Protein AF-A0A419K465-F1 (afdb_monomer)

Radius of gyration: 15.5 Å; Cα contacts (8 Å, |Δi|>4): 112; chains: 1; bounding box: 36×36×41 Å

Sequence (88 aa):
MEWFKREARRDPRRIVLPEGEEERIIKAAVISAKEGIARPILLGERSRIMEKASDLNLEIENIEIINPLHSSKLEKYASLYCKIRKSK

Secondary structure (DSSP, 8-state):
-HHHHHHHHHS-EEEEES-TTSHHHHHHHHHHHHTTSEEEEEES-HHHHHHHHHHTT---TTSEEE-GGG-TTHHHHHHHHHHHTTT-

Foldseek 3Di:
DVPLQVVLLVPAEEDEDAVLLDLVSLVVCQVCVVSSNHQYEYEDDPVSNVVSCVVVVGDCVSHHYDHLVPDPCNVVVVVVVVVVPPVD

pLDDT: mean 95.46, std 4.82, range [65.81, 98.38]

Structure (mmCIF, N/CA/C/O backbone):
data_AF-A0A419K465-F1
#
_entry.id   AF-A0A419K465-F1
#
loop_
_atom_site.group_PDB
_atom_site.id
_atom_site.type_symbol
_atom_site.label_atom_id
_atom_site.label_alt_id
_atom_site.label_comp_id
_atom_site.label_asym_id
_atom_site.label_entity_id
_atom_site.label_seq_id
_atom_site.pdbx_PDB_ins_code
_atom_site.Cartn_x
_atom_site.Cartn_y
_atom_site.Cartn_z
_atom_site.occupancy
_atom_site.B_iso_or_equiv
_atom_site.auth_seq_id
_atom_site.auth_comp_id
_atom_site.auth_asym_id
_atom_site.auth_atom_id
_atom_site.pdbx_PDB_model_num
ATOM 1 N N . MET A 1 1 ? -6.477 23.437 2.080 1.00 65.81 1 MET A N 1
ATOM 2 C CA . MET A 1 1 ? -6.515 21.969 1.891 1.00 65.81 1 MET A CA 1
ATOM 3 C C . MET A 1 1 ? -7.840 21.473 1.294 1.00 65.81 1 MET A C 1
ATOM 5 O O . MET A 1 1 ? -7.822 20.551 0.498 1.00 65.81 1 MET A O 1
ATOM 9 N N . GLU A 1 2 ? -8.990 22.075 1.608 1.00 86.94 2 GLU A N 1
ATOM 10 C CA . GLU A 1 2 ? -10.296 21.496 1.230 1.00 86.94 2 GLU A CA 1
ATOM 11 C C . GLU A 1 2 ? -10.585 21.408 -0.284 1.00 86.94 2 GLU A C 1
ATOM 13 O O . GLU A 1 2 ? -11.249 20.480 -0.740 1.00 86.94 2 GLU A O 1
ATOM 18 N N . TRP A 1 3 ? -10.072 22.343 -1.095 1.00 94.06 3 TRP A N 1
ATOM 19 C CA . TRP A 1 3 ? -10.388 22.385 -2.529 1.00 94.06 3 TRP A CA 1
ATOM 20 C C . TRP A 1 3 ? -9.833 21.182 -3.306 1.00 94.06 3 TRP A C 1
ATOM 22 O O . TRP A 1 3 ? -10.547 20.630 -4.139 1.00 94.06 3 TRP A O 1
ATOM 32 N N . PHE A 1 4 ? -8.602 20.744 -3.017 1.00 93.31 4 PHE A N 1
ATOM 33 C CA . PHE A 1 4 ? -8.007 19.611 -3.729 1.00 93.31 4 PHE A CA 1
ATOM 34 C C . PHE A 1 4 ? -8.609 18.290 -3.249 1.00 93.31 4 PHE A C 1
ATOM 36 O O . PHE A 1 4 ? -8.799 17.389 -4.056 1.00 93.31 4 PHE A O 1
ATOM 43 N N . LYS A 1 5 ? -8.966 18.182 -1.957 1.00 94.31 5 LYS A N 1
ATOM 44 C CA . LYS A 1 5 ? -9.686 17.014 -1.430 1.00 94.31 5 LYS A CA 1
ATOM 45 C C . LYS A 1 5 ? -11.039 16.864 -2.121 1.00 94.31 5 LYS A C 1
ATOM 47 O O . LYS A 1 5 ? -11.398 15.764 -2.526 1.00 94.31 5 LYS A O 1
ATOM 52 N N . ARG A 1 6 ? -11.768 17.970 -2.312 1.00 96.19 6 ARG A N 1
ATOM 53 C CA . ARG A 1 6 ? -13.024 17.975 -3.073 1.00 96.19 6 ARG A CA 1
ATOM 54 C C . ARG A 1 6 ? -12.818 17.505 -4.512 1.00 96.19 6 ARG A C 1
ATOM 56 O O . ARG A 1 6 ? -13.606 16.691 -4.976 1.00 96.19 6 ARG A O 1
ATOM 63 N N . GLU A 1 7 ? -11.782 17.984 -5.196 1.00 96.75 7 GLU A N 1
ATOM 64 C CA . GLU A 1 7 ? -11.507 17.559 -6.573 1.00 96.75 7 GLU A CA 1
ATOM 65 C C . GLU A 1 7 ? -11.117 16.074 -6.645 1.00 96.75 7 GLU A C 1
ATOM 67 O O . GLU A 1 7 ? -11.646 15.343 -7.475 1.00 96.75 7 GLU A O 1
ATOM 72 N N . ALA A 1 8 ? -10.295 15.591 -5.709 1.00 96.44 8 ALA A N 1
ATOM 73 C CA . ALA A 1 8 ? -9.905 14.184 -5.622 1.00 96.44 8 ALA A CA 1
ATOM 74 C C . ALA A 1 8 ? -11.102 13.242 -5.388 1.00 96.44 8 ALA A C 1
ATOM 76 O O . ALA A 1 8 ? -11.162 12.170 -5.985 1.00 96.44 8 ALA A O 1
ATOM 77 N N . ARG A 1 9 ? -12.095 13.653 -4.584 1.00 96.50 9 ARG A N 1
ATOM 78 C CA . ARG A 1 9 ? -13.325 12.866 -4.360 1.00 96.50 9 ARG A CA 1
ATOM 79 C C . ARG A 1 9 ? -14.172 12.674 -5.621 1.00 96.50 9 ARG A C 1
ATOM 81 O O . ARG A 1 9 ? -14.945 11.723 -5.675 1.00 96.50 9 ARG A O 1
ATOM 88 N N . ARG A 1 10 ? -14.065 13.560 -6.622 1.00 97.31 10 ARG A N 1
ATOM 89 C CA . ARG A 1 10 ? -14.844 13.448 -7.872 1.00 97.31 10 ARG A CA 1
ATOM 90 C C . ARG A 1 10 ? -14.388 12.274 -8.731 1.00 97.31 10 ARG A C 1
ATOM 92 O O . ARG A 1 10 ? -15.206 11.692 -9.434 1.00 97.31 10 ARG A O 1
ATOM 99 N N . ASP A 1 11 ? -13.104 11.939 -8.665 1.00 96.62 11 ASP A N 1
ATOM 100 C CA . ASP A 1 11 ? -12.503 10.822 -9.392 1.00 96.62 11 ASP A CA 1
ATOM 101 C C . ASP A 1 11 ? -11.367 10.196 -8.559 1.00 96.62 11 ASP A C 1
ATOM 103 O O . ASP A 1 11 ? -10.186 10.472 -8.800 1.00 96.62 11 ASP A O 1
ATOM 107 N N . PRO A 1 12 ? -11.701 9.376 -7.539 1.00 96.44 12 PRO A N 1
ATOM 108 C CA . PRO A 1 12 ? -10.714 8.830 -6.613 1.00 96.44 12 PRO A CA 1
ATOM 109 C C . PRO A 1 12 ? -9.749 7.886 -7.332 1.00 96.44 12 PRO A C 1
ATOM 111 O O . PRO A 1 12 ? -10.086 6.750 -7.691 1.00 96.44 12 PRO A O 1
ATOM 114 N N . ARG A 1 13 ? -8.516 8.354 -7.539 1.00 97.19 13 ARG A N 1
ATOM 115 C CA . ARG A 1 13 ? -7.491 7.613 -8.280 1.00 97.19 13 ARG A CA 1
ATOM 116 C C . ARG A 1 13 ? -6.905 6.470 -7.461 1.00 97.19 13 ARG A C 1
ATOM 118 O O . ARG A 1 13 ? -6.831 6.521 -6.234 1.00 97.19 13 ARG A O 1
ATOM 125 N N . ARG A 1 14 ? -6.447 5.434 -8.170 1.00 97.62 14 ARG A N 1
ATOM 126 C CA . ARG A 1 14 ? -5.653 4.350 -7.579 1.00 97.62 14 ARG A CA 1
ATOM 127 C C . ARG A 1 14 ? -4.227 4.833 -7.361 1.00 97.62 14 ARG A C 1
ATOM 129 O O . ARG A 1 14 ? -3.605 5.307 -8.309 1.00 97.62 14 ARG A O 1
ATOM 136 N N . ILE A 1 15 ? -3.723 4.687 -6.141 1.00 97.19 15 ILE A N 1
ATOM 137 C CA . ILE A 1 15 ? -2.353 5.061 -5.777 1.00 97.19 15 ILE A CA 1
ATOM 138 C C . ILE A 1 15 ? -1.648 3.858 -5.162 1.00 97.19 15 ILE A C 1
ATOM 140 O O . ILE A 1 15 ? -2.228 3.155 -4.340 1.00 97.19 15 ILE A O 1
ATOM 144 N N . VAL A 1 16 ? -0.414 3.602 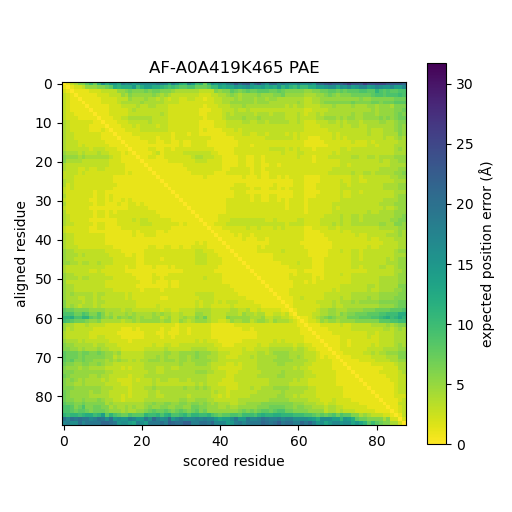-5.586 1.00 98.00 16 VAL A N 1
ATOM 145 C CA . VAL A 1 16 ? 0.424 2.545 -5.012 1.00 98.00 16 VAL A CA 1
ATOM 146 C C . VAL A 1 16 ? 1.304 3.171 -3.940 1.00 98.00 16 VAL A C 1
ATOM 148 O O . VAL A 1 16 ? 1.919 4.206 -4.188 1.00 98.00 16 VAL A O 1
ATOM 151 N N . LEU A 1 17 ? 1.354 2.539 -2.773 1.00 98.12 17 LEU A N 1
ATOM 152 C CA . LEU A 1 17 ? 2.157 2.932 -1.622 1.00 98.12 17 LEU A CA 1
ATOM 153 C C . LEU A 1 17 ? 3.171 1.805 -1.346 1.00 98.12 17 LEU A C 1
ATOM 155 O O . LEU A 1 17 ? 2.797 0.790 -0.747 1.00 98.12 17 LEU A O 1
ATOM 159 N N . PRO A 1 18 ? 4.413 1.923 -1.859 1.00 97.62 18 PRO A N 1
ATOM 160 C CA . PRO A 1 18 ? 5.429 0.875 -1.758 1.00 97.62 18 PRO A CA 1
ATOM 161 C C . PRO A 1 18 ? 5.850 0.545 -0.325 1.00 97.62 18 PRO A C 1
ATOM 163 O O . PRO A 1 18 ? 6.168 -0.602 -0.029 1.00 97.62 18 PRO A O 1
ATOM 166 N N . GLU A 1 19 ? 5.819 1.529 0.568 1.00 97.94 19 GLU A N 1
ATOM 167 C CA . GLU A 1 19 ? 6.195 1.425 1.979 1.00 97.94 19 GLU A CA 1
ATOM 168 C C . GLU A 1 19 ? 5.015 0.925 2.831 1.00 97.94 19 GLU A C 1
ATOM 170 O O . GLU A 1 19 ? 4.738 1.437 3.916 1.00 97.94 19 GLU A O 1
ATOM 175 N N . GLY A 1 20 ? 4.269 -0.063 2.324 1.00 97.00 20 GLY A N 1
ATOM 176 C CA . GLY A 1 20 ? 2.988 -0.481 2.895 1.00 97.00 20 GLY A CA 1
ATOM 177 C C . GLY A 1 20 ? 3.076 -1.087 4.295 1.00 97.00 20 GLY A C 1
ATOM 178 O O . GLY A 1 20 ? 2.062 -1.173 4.979 1.00 97.00 20 GLY A O 1
ATOM 179 N N . GLU A 1 21 ? 4.278 -1.452 4.744 1.00 97.00 21 GLU A N 1
ATOM 180 C CA . GLU A 1 21 ? 4.555 -1.919 6.105 1.00 97.00 21 GLU A CA 1
ATOM 181 C C . GLU A 1 21 ? 4.866 -0.774 7.091 1.00 97.00 21 GLU A C 1
ATOM 183 O O . GLU A 1 21 ? 5.046 -1.037 8.278 1.00 97.00 21 GLU A O 1
ATOM 188 N N . GLU A 1 22 ? 4.939 0.492 6.672 1.00 98.12 22 GLU A N 1
ATOM 189 C CA . GLU A 1 22 ? 5.123 1.622 7.593 1.00 98.12 22 GLU A CA 1
ATOM 190 C C . GLU A 1 22 ? 3.794 2.091 8.203 1.00 98.12 22 GLU A C 1
ATOM 192 O O . GLU A 1 22 ? 2.846 2.428 7.495 1.00 98.12 22 GLU A O 1
ATOM 197 N N . GLU A 1 23 ? 3.740 2.244 9.530 1.00 97.75 23 GLU A N 1
ATOM 198 C CA . GLU A 1 23 ? 2.532 2.677 10.253 1.00 97.75 23 GLU A CA 1
ATOM 199 C C . GLU A 1 23 ? 1.924 3.983 9.727 1.00 97.75 23 GLU A C 1
ATOM 201 O O . GLU A 1 23 ? 0.705 4.123 9.625 1.00 97.75 23 GLU A O 1
ATOM 206 N N . ARG A 1 24 ? 2.772 4.965 9.393 1.00 98.06 24 ARG A N 1
ATOM 207 C CA . ARG A 1 24 ? 2.324 6.264 8.863 1.00 98.06 24 ARG A CA 1
ATOM 208 C C . ARG A 1 24 ? 1.635 6.106 7.511 1.00 98.06 24 ARG A C 1
ATOM 210 O O . ARG A 1 24 ? 0.670 6.816 7.234 1.00 98.06 24 ARG A O 1
ATOM 217 N N . ILE A 1 25 ? 2.115 5.173 6.696 1.00 98.19 25 ILE A N 1
ATOM 218 C CA . ILE A 1 25 ? 1.588 4.885 5.363 1.00 98.19 25 ILE A CA 1
ATOM 219 C C . ILE A 1 25 ? 0.278 4.110 5.475 1.00 98.19 25 ILE A C 1
ATOM 221 O O . ILE A 1 25 ? -0.690 4.467 4.807 1.00 98.19 25 ILE A O 1
ATOM 225 N N . ILE A 1 26 ? 0.200 3.144 6.394 1.00 98.06 26 ILE A N 1
ATOM 226 C CA . ILE A 1 26 ? -1.037 2.426 6.725 1.00 98.06 26 ILE A CA 1
ATOM 227 C C . ILE A 1 26 ? -2.124 3.413 7.186 1.00 98.06 26 ILE A C 1
ATOM 229 O O . ILE A 1 26 ? -3.220 3.435 6.625 1.00 98.06 26 ILE A O 1
ATOM 233 N N . LYS A 1 27 ? -1.804 4.307 8.135 1.00 97.94 27 LYS A N 1
ATOM 234 C CA . LYS A 1 27 ? -2.715 5.376 8.593 1.00 97.94 27 LYS A CA 1
ATOM 235 C C . LYS A 1 27 ? -3.182 6.258 7.435 1.00 97.94 27 LYS A C 1
ATOM 237 O O . LYS A 1 27 ? -4.378 6.503 7.288 1.00 97.94 27 LYS A O 1
ATOM 242 N N . ALA A 1 28 ? -2.253 6.728 6.602 1.00 96.88 28 ALA A N 1
ATOM 243 C CA . ALA A 1 28 ? -2.571 7.588 5.466 1.00 96.88 28 ALA A CA 1
ATOM 244 C C . ALA A 1 28 ? -3.460 6.882 4.431 1.00 96.88 28 ALA A C 1
ATOM 246 O O . ALA A 1 28 ? -4.385 7.503 3.904 1.00 96.88 28 ALA A O 1
ATOM 247 N N . ALA A 1 29 ? -3.221 5.597 4.162 1.00 98.00 29 ALA A N 1
ATOM 248 C CA . ALA A 1 29 ? -4.046 4.790 3.271 1.00 98.00 29 ALA A CA 1
ATOM 249 C C . ALA A 1 29 ? -5.482 4.674 3.799 1.00 98.00 29 ALA A C 1
ATOM 251 O O . ALA A 1 29 ? -6.425 4.972 3.066 1.00 98.00 29 ALA A O 1
ATOM 252 N N . VAL A 1 30 ? -5.654 4.340 5.081 1.00 97.44 30 VAL A N 1
ATOM 253 C CA . VAL A 1 30 ? -6.976 4.231 5.722 1.00 97.44 30 VAL A CA 1
ATOM 254 C C . VAL A 1 30 ? -7.720 5.561 5.683 1.00 97.44 30 VAL A C 1
ATOM 256 O O . VAL A 1 30 ? -8.869 5.607 5.246 1.00 97.44 30 VAL A O 1
ATOM 259 N N . ILE A 1 31 ? -7.059 6.665 6.042 1.00 96.25 31 ILE A N 1
ATOM 260 C CA . ILE A 1 31 ? -7.654 8.007 5.962 1.00 96.25 31 ILE A CA 1
ATOM 261 C C . ILE A 1 31 ? -8.048 8.344 4.518 1.00 96.25 31 ILE A C 1
ATOM 263 O O . ILE A 1 31 ? -9.156 8.819 4.280 1.00 96.25 31 ILE A O 1
ATOM 267 N N . SER A 1 32 ? -7.180 8.065 3.544 1.00 96.00 32 SER A N 1
ATOM 268 C CA . SER A 1 32 ? -7.438 8.389 2.136 1.00 96.00 32 SER A CA 1
ATOM 269 C C . SER A 1 32 ? -8.613 7.601 1.557 1.00 96.00 32 SER A C 1
ATOM 271 O O . SER A 1 32 ? -9.421 8.159 0.809 1.00 96.00 32 SER A O 1
ATOM 273 N N . ALA A 1 33 ? -8.723 6.321 1.920 1.00 96.69 33 ALA A N 1
ATOM 274 C CA . ALA A 1 33 ? -9.839 5.467 1.536 1.00 96.69 33 ALA A CA 1
ATOM 275 C C . ALA A 1 33 ? -11.141 5.926 2.211 1.00 96.69 33 ALA A C 1
ATOM 277 O O . ALA A 1 33 ? -12.149 6.120 1.534 1.00 96.69 33 ALA A O 1
ATOM 278 N N . LYS A 1 34 ? -11.107 6.184 3.526 1.00 95.69 34 LYS A N 1
ATOM 279 C CA . LYS A 1 34 ? -12.267 6.622 4.318 1.00 95.69 34 LYS A CA 1
ATOM 280 C C . LYS A 1 34 ? -12.801 7.987 3.887 1.00 95.69 34 LYS A C 1
ATOM 282 O O . LYS A 1 34 ? -14.009 8.186 3.838 1.00 95.69 34 LYS A O 1
ATOM 287 N N . GLU A 1 35 ? -11.922 8.928 3.548 1.00 95.31 35 GLU A N 1
ATOM 288 C CA . GLU A 1 35 ? -12.317 10.239 3.019 1.00 95.31 35 GLU A CA 1
ATOM 289 C C . GLU A 1 35 ? -12.778 10.189 1.550 1.00 95.31 35 GLU A C 1
ATOM 291 O O . GLU A 1 35 ? -13.214 11.216 1.016 1.00 95.31 35 GLU A O 1
ATOM 296 N N . GLY A 1 36 ? -12.656 9.033 0.885 1.00 95.88 36 GLY A N 1
ATOM 297 C CA . GLY A 1 36 ? -13.011 8.844 -0.519 1.00 95.88 36 GLY A CA 1
ATOM 298 C C . GLY A 1 36 ? -12.125 9.625 -1.489 1.00 95.88 36 GLY A C 1
ATOM 299 O O . GLY A 1 36 ? -12.557 9.907 -2.600 1.00 95.88 36 GLY A O 1
ATOM 300 N N . ILE A 1 37 ? -10.913 10.019 -1.085 1.00 96.88 37 ILE A N 1
ATOM 301 C CA . ILE A 1 37 ? -10.007 10.832 -1.916 1.00 96.88 37 ILE A CA 1
ATOM 302 C C . ILE A 1 37 ? -9.089 9.977 -2.798 1.00 96.88 37 ILE A C 1
ATOM 304 O O . ILE A 1 37 ? -8.570 10.470 -3.797 1.00 96.88 37 ILE A O 1
ATOM 308 N N . ALA A 1 38 ? -8.880 8.704 -2.451 1.00 97.25 38 ALA A N 1
ATOM 309 C CA . ALA A 1 38 ? -8.067 7.776 -3.232 1.00 97.25 38 ALA A CA 1
ATOM 310 C C . ALA A 1 38 ? -8.481 6.315 -3.007 1.00 97.25 38 ALA A C 1
ATOM 312 O O . ALA A 1 38 ? -9.158 5.981 -2.037 1.00 97.25 38 ALA A O 1
ATOM 313 N N . ARG A 1 39 ? -8.016 5.435 -3.899 1.00 97.75 39 ARG A N 1
ATOM 314 C CA . ARG A 1 39 ? -8.103 3.971 -3.796 1.00 97.75 39 ARG A CA 1
ATOM 315 C C . ARG A 1 39 ? -6.691 3.403 -3.587 1.00 97.75 39 ARG A C 1
ATOM 317 O O . ARG A 1 39 ? -6.034 3.053 -4.573 1.00 97.75 39 ARG A O 1
ATOM 324 N N . PRO A 1 40 ? -6.168 3.416 -2.351 1.00 97.88 40 PRO A N 1
ATOM 325 C CA . PRO A 1 40 ? -4.794 3.016 -2.081 1.00 97.88 40 PRO A CA 1
ATOM 326 C C . PRO A 1 40 ? -4.573 1.515 -2.294 1.00 97.88 40 PRO A C 1
ATOM 328 O O . PRO A 1 40 ? -5.472 0.700 -2.092 1.00 97.88 40 PRO A O 1
ATOM 331 N N . ILE A 1 41 ? -3.348 1.178 -2.685 1.00 98.31 41 ILE A N 1
ATOM 332 C CA . ILE A 1 41 ? -2.819 -0.181 -2.777 1.00 98.31 41 ILE A CA 1
ATOM 333 C C . ILE A 1 41 ? -1.521 -0.206 -1.977 1.00 98.31 41 ILE A C 1
ATOM 335 O O . ILE A 1 41 ? -0.580 0.510 -2.326 1.00 98.31 41 ILE A O 1
ATOM 339 N N . LEU A 1 42 ? -1.459 -1.013 -0.924 1.00 98.38 42 LEU A N 1
ATOM 340 C CA . LEU A 1 42 ? -0.255 -1.182 -0.113 1.00 98.38 42 LEU A CA 1
ATOM 341 C C . LEU A 1 42 ? 0.582 -2.333 -0.670 1.00 98.38 42 LEU A C 1
ATOM 343 O O . LEU A 1 42 ? 0.052 -3.411 -0.956 1.00 98.38 42 LEU A O 1
ATOM 347 N N . LEU A 1 43 ? 1.887 -2.108 -0.819 1.00 98.06 43 LEU A N 1
ATOM 348 C CA . LEU A 1 43 ? 2.825 -3.183 -1.125 1.00 98.06 43 LEU A CA 1
ATOM 349 C C . LEU A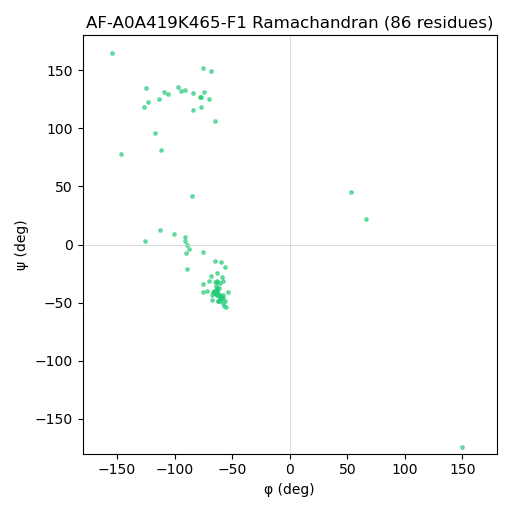 1 43 ? 3.493 -3.682 0.153 1.00 98.06 43 LEU A C 1
ATOM 351 O O . LEU A 1 43 ? 3.933 -2.883 0.974 1.00 98.06 43 LEU A O 1
ATOM 355 N N . GLY A 1 44 ? 3.585 -4.999 0.302 1.00 97.25 44 GLY A N 1
ATOM 356 C CA . GLY A 1 44 ? 4.257 -5.621 1.441 1.00 97.25 44 GLY A CA 1
ATOM 357 C C . GLY A 1 44 ? 3.653 -6.962 1.817 1.00 97.25 44 GLY A C 1
ATOM 358 O O . GLY A 1 44 ? 2.780 -7.489 1.118 1.00 97.25 44 GLY A O 1
ATOM 359 N N . GLU A 1 45 ? 4.135 -7.521 2.921 1.00 97.19 45 GLU A N 1
ATOM 360 C CA . GLU A 1 45 ? 3.635 -8.789 3.428 1.00 97.19 45 GLU A CA 1
ATOM 361 C C . GLU A 1 45 ? 2.297 -8.613 4.155 1.00 97.19 45 GLU A C 1
ATOM 363 O O . GLU A 1 45 ? 2.163 -7.799 5.071 1.00 97.19 45 GLU A O 1
ATOM 368 N N . ARG A 1 46 ? 1.283 -9.391 3.750 1.00 96.31 46 ARG A N 1
ATOM 369 C CA . ARG A 1 46 ? -0.098 -9.191 4.211 1.00 96.31 46 ARG A CA 1
ATOM 370 C C . ARG A 1 46 ? -0.219 -9.347 5.720 1.00 96.31 46 ARG A C 1
ATOM 372 O O . ARG A 1 46 ? -0.890 -8.536 6.348 1.00 96.31 46 ARG A O 1
ATOM 379 N N . SER A 1 47 ? 0.421 -10.364 6.291 1.00 96.25 47 SER A N 1
ATOM 380 C CA . SER A 1 47 ? 0.367 -10.625 7.731 1.00 96.25 47 SER A CA 1
ATOM 381 C C . SER A 1 47 ? 0.911 -9.448 8.546 1.00 96.25 47 SER A C 1
ATOM 383 O O . SER A 1 47 ? 0.226 -8.980 9.450 1.00 96.25 47 SER A O 1
ATOM 385 N N . ARG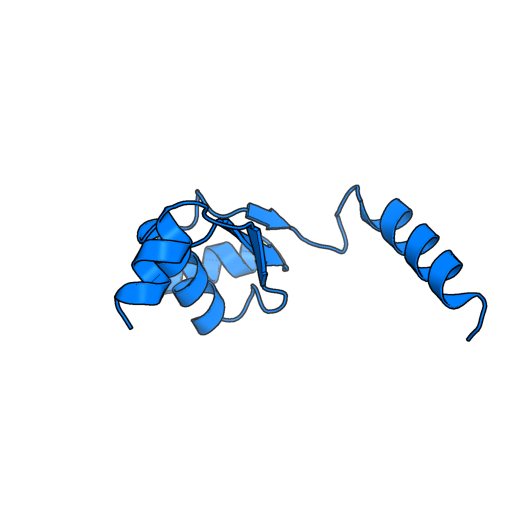 A 1 48 ? 2.068 -8.895 8.160 1.00 97.44 48 ARG A N 1
ATOM 386 C CA . ARG A 1 48 ? 2.689 -7.736 8.826 1.00 97.44 48 ARG A CA 1
ATOM 387 C C . ARG A 1 48 ? 1.839 -6.474 8.745 1.00 97.44 48 ARG A C 1
ATOM 389 O O . ARG A 1 48 ? 1.753 -5.721 9.709 1.00 97.44 48 ARG A O 1
ATOM 396 N N . ILE A 1 49 ? 1.231 -6.220 7.587 1.00 97.62 49 ILE A N 1
ATOM 397 C CA . ILE A 1 49 ? 0.371 -5.045 7.396 1.00 97.62 49 ILE A CA 1
ATOM 398 C C . ILE A 1 49 ? -0.895 -5.170 8.253 1.00 97.62 49 ILE A C 1
ATOM 400 O O . ILE A 1 49 ? -1.283 -4.201 8.901 1.00 97.62 49 ILE A O 1
ATOM 404 N N . MET A 1 50 ? -1.512 -6.357 8.292 1.00 96.88 50 MET A N 1
ATOM 405 C CA . MET A 1 50 ? -2.697 -6.618 9.118 1.00 96.88 50 MET A CA 1
ATOM 406 C C . MET A 1 50 ? -2.387 -6.516 10.617 1.00 96.88 50 MET A C 1
ATOM 408 O O . MET A 1 50 ? -3.167 -5.915 11.348 1.00 96.88 50 MET A O 1
ATOM 412 N N . GLU A 1 51 ? -1.248 -7.051 11.064 1.00 97.44 51 GLU A N 1
ATOM 413 C CA . GLU A 1 51 ? -0.774 -6.942 12.452 1.00 97.44 51 GLU A CA 1
ATOM 414 C C . GLU A 1 51 ? -0.640 -5.472 12.869 1.00 97.44 51 GLU A C 1
ATOM 416 O O . GLU A 1 51 ? -1.298 -5.030 13.807 1.00 97.44 51 GLU A O 1
ATOM 421 N N . LYS A 1 52 ? 0.091 -4.666 12.090 1.00 97.62 52 LYS A N 1
ATOM 422 C CA . LYS A 1 52 ? 0.254 -3.233 12.376 1.00 97.62 52 LYS A CA 1
ATOM 423 C C . LYS A 1 52 ? -1.059 -2.460 12.320 1.00 97.62 52 LYS A C 1
ATOM 425 O O . LYS A 1 52 ? -1.261 -1.538 13.102 1.00 97.62 52 LYS A O 1
ATOM 430 N N . ALA A 1 53 ? -1.953 -2.790 11.388 1.00 97.06 53 ALA A N 1
ATOM 431 C CA . ALA A 1 53 ? -3.271 -2.165 11.331 1.00 97.06 53 ALA A CA 1
ATOM 432 C C . ALA A 1 53 ? -4.089 -2.471 12.597 1.00 97.06 53 ALA A C 1
ATOM 434 O O . ALA A 1 53 ? -4.703 -1.560 13.153 1.00 97.06 53 ALA A O 1
ATOM 435 N N . SER A 1 54 ? -4.024 -3.714 13.087 1.00 96.94 54 SER A N 1
ATOM 436 C CA . SER A 1 54 ? -4.648 -4.139 14.342 1.00 96.94 54 SER A CA 1
ATOM 437 C C . SER A 1 54 ? -4.073 -3.390 15.547 1.00 96.94 54 SER A C 1
ATOM 439 O O . SER A 1 54 ? -4.840 -2.822 16.322 1.00 96.94 54 SER A O 1
ATOM 441 N N . ASP A 1 55 ? -2.745 -3.299 15.671 1.00 97.44 55 ASP A N 1
ATOM 442 C CA . ASP A 1 55 ? -2.075 -2.558 16.756 1.00 97.44 55 ASP A CA 1
ATOM 443 C C . ASP A 1 55 ? -2.483 -1.075 16.791 1.00 97.44 55 ASP A C 1
ATOM 445 O O . ASP A 1 55 ? -2.560 -0.441 17.845 1.00 97.44 55 ASP A O 1
ATOM 449 N N . LEU A 1 56 ? -2.785 -0.514 15.619 1.00 96.25 56 LEU A N 1
ATOM 450 C CA . LEU A 1 56 ? -3.223 0.867 15.445 1.00 96.25 56 LEU A CA 1
ATOM 451 C C . LEU A 1 56 ? -4.746 1.059 15.545 1.00 96.25 56 LEU A C 1
ATOM 453 O O . LEU A 1 56 ? -5.200 2.200 15.430 1.00 96.25 56 LEU A O 1
ATOM 457 N N . ASN A 1 57 ? -5.524 -0.006 15.765 1.00 96.88 57 ASN A N 1
ATOM 458 C CA . ASN A 1 57 ? -6.993 -0.010 15.733 1.00 96.88 57 ASN A CA 1
ATOM 459 C C . ASN A 1 57 ? -7.570 0.577 14.427 1.00 96.88 57 ASN A C 1
ATOM 461 O O . ASN A 1 57 ? -8.476 1.414 14.446 1.00 96.88 57 ASN A O 1
ATOM 465 N N . LEU A 1 58 ? -7.010 0.179 13.281 1.00 96.12 58 LEU A N 1
ATOM 466 C CA . LEU A 1 58 ? -7.432 0.630 11.956 1.00 96.12 58 LEU A CA 1
ATOM 467 C C . LEU A 1 58 ? -8.142 -0.484 11.181 1.00 96.12 58 LEU A C 1
ATOM 469 O O . LEU A 1 58 ? -7.600 -1.572 11.013 1.00 96.12 58 LEU A O 1
ATOM 473 N N . GLU A 1 59 ? -9.306 -0.163 10.620 1.00 92.62 59 GLU A N 1
ATOM 474 C CA . GLU A 1 59 ? -10.007 -1.007 9.644 1.00 92.62 59 GLU A CA 1
ATOM 475 C C . GLU A 1 59 ? -9.335 -0.874 8.268 1.00 92.62 59 GLU A C 1
ATOM 4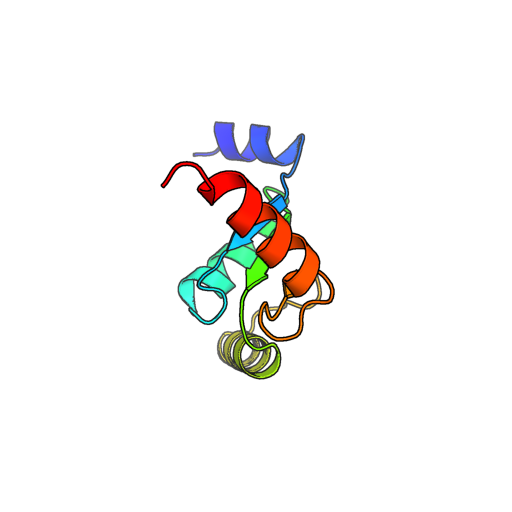77 O O . GLU A 1 59 ? -9.275 0.220 7.693 1.00 92.62 59 GLU A O 1
ATOM 482 N N . ILE A 1 60 ? -8.805 -1.978 7.739 1.00 93.44 60 ILE A N 1
ATOM 483 C CA . ILE A 1 60 ? -8.005 -2.006 6.501 1.00 93.44 60 ILE A CA 1
ATOM 484 C C . ILE A 1 60 ? -8.540 -2.988 5.449 1.00 93.44 60 ILE A C 1
ATOM 486 O O . ILE A 1 60 ? -7.983 -3.118 4.361 1.00 93.44 60 ILE A O 1
ATOM 490 N N . GLU A 1 61 ? -9.664 -3.644 5.723 1.00 86.69 61 GLU A N 1
ATOM 491 C CA . GLU A 1 61 ? -10.261 -4.697 4.896 1.00 86.69 61 GLU A CA 1
ATOM 492 C C . GLU A 1 61 ? -10.597 -4.221 3.474 1.00 86.69 61 GLU A C 1
ATOM 494 O O . GLU A 1 61 ? -10.574 -5.007 2.528 1.00 86.69 61 GLU A O 1
ATOM 499 N N . ASN A 1 62 ? -10.866 -2.921 3.314 1.00 87.31 62 ASN A N 1
ATOM 500 C CA . ASN A 1 62 ? -11.214 -2.293 2.038 1.00 87.31 62 ASN A CA 1
ATOM 501 C C . ASN A 1 62 ? -10.000 -1.759 1.251 1.00 87.31 62 ASN A C 1
ATOM 503 O O . ASN A 1 62 ? -10.180 -1.094 0.227 1.00 87.31 62 ASN A O 1
ATOM 507 N N . ILE A 1 63 ? -8.771 -2.013 1.712 1.00 96.75 63 ILE A N 1
ATOM 508 C CA . ILE A 1 63 ? -7.533 -1.590 1.044 1.00 96.75 63 ILE A CA 1
ATOM 509 C C . ILE A 1 63 ? -6.872 -2.796 0.377 1.00 96.75 63 ILE A C 1
ATOM 511 O O . ILE A 1 63 ? -6.667 -3.846 0.983 1.00 96.75 63 ILE A O 1
ATOM 515 N N . GLU A 1 64 ? -6.520 -2.646 -0.900 1.00 96.88 64 GLU A N 1
ATOM 516 C CA . GLU A 1 64 ? -5.832 -3.694 -1.654 1.00 96.88 64 GLU A CA 1
ATOM 517 C C . GLU A 1 64 ? -4.395 -3.841 -1.125 1.00 96.88 64 GLU A C 1
ATOM 519 O O . GLU A 1 64 ? -3.635 -2.873 -1.094 1.00 96.88 64 GLU A O 1
ATOM 524 N N . ILE A 1 65 ? -4.010 -5.054 -0.725 1.00 97.38 65 ILE A N 1
ATOM 525 C CA . ILE A 1 65 ? -2.642 -5.386 -0.307 1.00 97.38 65 ILE A CA 1
ATOM 526 C C . ILE A 1 65 ? -2.057 -6.362 -1.324 1.00 97.38 65 ILE A C 1
ATOM 528 O O . ILE A 1 65 ? -2.641 -7.417 -1.584 1.00 97.38 65 ILE A O 1
ATOM 532 N N . ILE A 1 66 ? -0.899 -6.022 -1.888 1.00 97.38 66 ILE A N 1
ATOM 533 C CA . ILE A 1 66 ? -0.186 -6.855 -2.860 1.00 97.38 66 ILE A CA 1
ATOM 534 C C . ILE A 1 66 ? 1.221 -7.127 -2.340 1.00 97.38 66 ILE A C 1
ATOM 536 O O . ILE A 1 66 ? 2.006 -6.199 -2.181 1.00 97.38 66 ILE A O 1
ATOM 540 N N . ASN A 1 67 ? 1.588 -8.400 -2.188 1.00 97.25 67 ASN A N 1
ATOM 541 C CA . ASN A 1 67 ? 2.994 -8.770 -2.062 1.00 97.25 67 ASN A CA 1
ATOM 542 C C . ASN A 1 67 ? 3.609 -8.891 -3.476 1.00 97.25 67 ASN A C 1
ATOM 544 O O . ASN A 1 67 ? 3.187 -9.766 -4.242 1.00 97.25 67 ASN A O 1
ATOM 548 N N . PRO A 1 68 ? 4.596 -8.052 -3.854 1.00 95.38 68 PRO A N 1
ATOM 549 C CA . PRO A 1 68 ? 5.228 -8.122 -5.171 1.00 95.38 68 PRO A CA 1
ATOM 550 C C . PRO A 1 68 ? 5.920 -9.461 -5.461 1.00 95.38 68 PRO A C 1
ATOM 552 O O . PRO A 1 68 ? 5.892 -9.909 -6.605 1.00 95.38 68 PRO A O 1
ATOM 555 N N . LEU A 1 69 ? 6.488 -10.117 -4.441 1.00 93.75 69 LEU A N 1
ATOM 556 C CA . LEU A 1 69 ? 7.214 -11.389 -4.567 1.00 93.75 69 LEU A CA 1
ATOM 557 C C . LEU A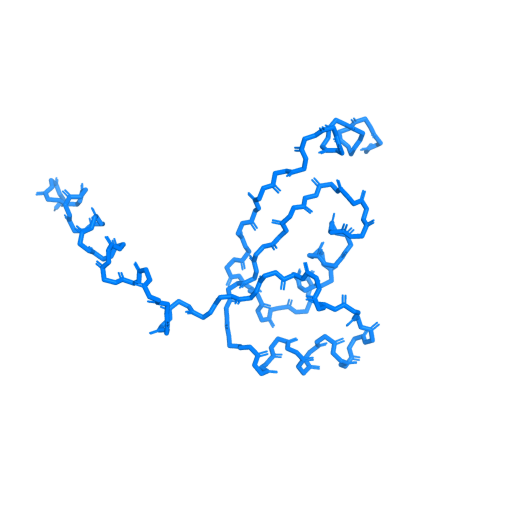 1 69 ? 6.297 -12.558 -4.938 1.00 93.75 69 LEU A C 1
ATOM 559 O O . LEU A 1 69 ? 6.736 -13.512 -5.572 1.00 93.75 69 LEU A O 1
ATOM 563 N N . HIS A 1 70 ? 5.019 -12.468 -4.572 1.00 94.44 70 HIS A N 1
ATOM 564 C CA . HIS A 1 70 ? 4.011 -13.497 -4.838 1.00 94.44 70 HIS A CA 1
ATOM 565 C C . HIS A 1 70 ? 2.945 -13.030 -5.836 1.00 94.44 70 HIS A C 1
ATOM 567 O O . HIS A 1 70 ? 1.905 -13.666 -6.005 1.00 94.44 70 HIS A O 1
ATOM 573 N N . SER A 1 71 ? 3.181 -11.904 -6.514 1.00 95.06 71 SER A N 1
ATOM 574 C CA . SER A 1 71 ? 2.229 -11.363 -7.474 1.00 95.06 71 SER A CA 1
ATOM 575 C C . SER A 1 71 ? 2.228 -12.177 -8.765 1.00 95.06 71 SER A C 1
ATOM 577 O O . SER A 1 71 ? 3.260 -12.336 -9.413 1.00 95.06 71 SER A O 1
ATOM 579 N N . SER A 1 72 ? 1.042 -12.561 -9.243 1.00 95.19 72 SER A N 1
ATOM 580 C CA . SER A 1 72 ? 0.864 -13.158 -10.578 1.00 95.19 72 SER A CA 1
ATOM 581 C C . SER A 1 72 ? 1.326 -12.247 -11.727 1.00 95.19 72 SER A C 1
ATOM 583 O O . SER A 1 72 ? 1.495 -12.698 -12.857 1.00 95.19 72 SER A O 1
ATOM 585 N N . LYS A 1 73 ? 1.538 -10.953 -11.455 1.00 95.00 73 LYS A N 1
ATOM 586 C CA . LYS A 1 73 ? 2.013 -9.963 -12.430 1.00 95.00 73 LYS A CA 1
ATOM 587 C C . LYS A 1 73 ? 3.537 -9.837 -12.474 1.00 95.00 73 LYS A C 1
ATOM 589 O O . LYS A 1 73 ? 4.031 -9.132 -13.353 1.00 95.00 73 LYS A O 1
ATOM 594 N N . LEU A 1 74 ? 4.266 -10.492 -11.566 1.00 95.69 74 LEU A N 1
ATOM 595 C CA . LEU A 1 74 ? 5.715 -10.347 -11.416 1.00 95.69 74 LEU A CA 1
ATOM 596 C C . LEU A 1 74 ? 6.456 -10.624 -12.730 1.00 95.69 74 LEU A C 1
ATOM 598 O O . LEU A 1 74 ? 7.163 -9.748 -13.221 1.00 95.69 74 LEU A O 1
ATOM 602 N N . GLU A 1 75 ? 6.214 -11.784 -13.344 1.00 96.38 75 GLU A N 1
ATOM 603 C CA . GLU A 1 75 ? 6.874 -12.192 -14.593 1.00 96.38 75 GLU A CA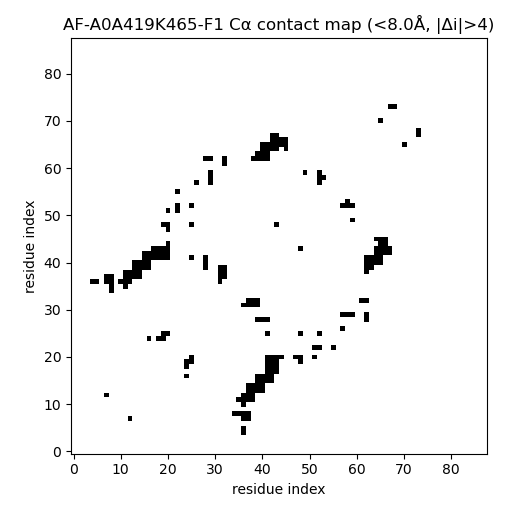 1
ATOM 604 C C . GLU A 1 75 ? 6.600 -11.205 -15.739 1.00 96.38 75 GLU A C 1
ATOM 606 O O . GLU A 1 75 ? 7.506 -10.730 -16.427 1.00 96.38 75 GLU A O 1
ATOM 611 N N . LYS A 1 76 ? 5.331 -10.804 -15.893 1.00 97.12 76 LYS A N 1
ATOM 612 C CA . LYS A 1 76 ? 4.920 -9.817 -16.899 1.00 97.12 76 LYS A CA 1
ATOM 613 C C . LYS A 1 76 ? 5.657 -8.488 -16.716 1.00 97.12 76 LYS A C 1
ATOM 615 O O . LYS A 1 76 ? 6.085 -7.882 -17.699 1.00 97.12 76 LYS A O 1
ATOM 620 N N . TYR A 1 77 ? 5.782 -8.015 -15.477 1.00 96.06 77 TYR A N 1
ATOM 621 C CA . TYR A 1 77 ? 6.465 -6.760 -15.174 1.00 96.06 77 TYR A CA 1
ATOM 622 C C . TYR A 1 77 ? 7.981 -6.865 -15.341 1.00 96.06 77 TYR A C 1
ATOM 624 O O . TYR A 1 77 ? 8.573 -5.948 -15.907 1.00 96.06 77 TYR A O 1
ATOM 632 N N . ALA A 1 78 ? 8.596 -7.979 -14.939 1.00 95.94 78 ALA A N 1
ATOM 633 C CA . ALA A 1 78 ? 10.023 -8.229 -15.127 1.00 95.94 78 ALA A CA 1
ATOM 634 C C . ALA A 1 78 ? 10.403 -8.222 -16.617 1.00 95.94 78 ALA A C 1
ATOM 636 O O . ALA A 1 78 ? 11.308 -7.490 -17.028 1.00 95.94 78 ALA A O 1
ATOM 637 N N . SER A 1 79 ? 9.650 -8.954 -17.446 1.00 96.50 79 SER A N 1
ATOM 638 C CA . SER A 1 79 ? 9.846 -8.996 -18.899 1.00 96.50 79 SER A CA 1
ATOM 639 C C . SER A 1 79 ? 9.697 -7.612 -19.546 1.00 96.50 79 SER A C 1
ATOM 641 O O . SER A 1 79 ? 10.553 -7.177 -20.326 1.0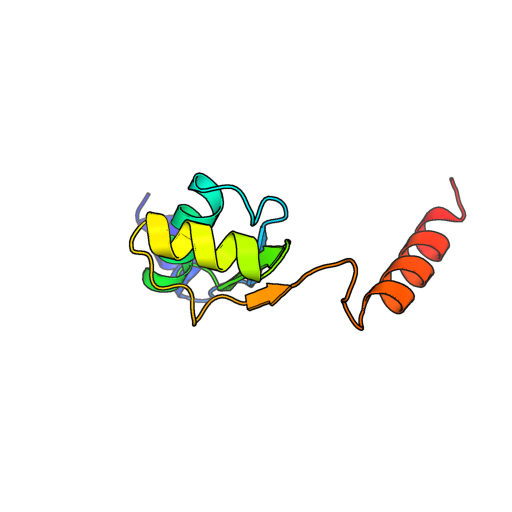0 96.50 79 SER A O 1
ATOM 643 N N . LEU A 1 80 ? 8.647 -6.865 -19.177 1.00 97.00 80 LEU A N 1
ATOM 644 C CA . LEU A 1 80 ? 8.421 -5.511 -19.688 1.00 97.00 80 LEU A CA 1
ATOM 645 C C . LEU A 1 80 ? 9.541 -4.549 -19.273 1.00 97.00 80 LEU A C 1
ATOM 647 O O . LEU A 1 80 ? 10.029 -3.780 -20.102 1.00 97.00 80 LEU A O 1
ATOM 651 N 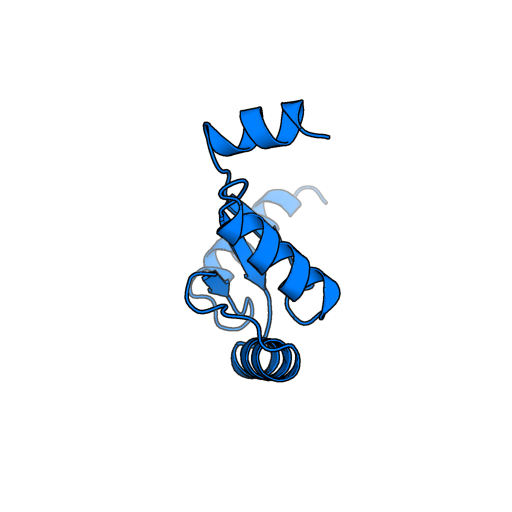N . TYR A 1 81 ? 9.974 -4.610 -18.015 1.00 96.50 81 TYR A N 1
ATOM 652 C CA . TYR A 1 81 ? 11.051 -3.774 -17.497 1.00 96.50 81 TYR A CA 1
ATOM 653 C C . TYR A 1 81 ? 12.378 -4.054 -18.211 1.00 96.50 81 TYR A C 1
ATOM 655 O O . TYR A 1 81 ? 13.049 -3.115 -18.641 1.00 96.50 81 TYR A O 1
ATOM 663 N N . CYS A 1 82 ? 12.719 -5.330 -18.433 1.00 96.69 82 CYS A N 1
ATOM 664 C CA . CYS A 1 82 ? 13.883 -5.721 -19.229 1.00 96.69 82 CYS A CA 1
ATOM 665 C C . CYS A 1 82 ? 13.807 -5.140 -20.649 1.00 96.69 82 CYS A C 1
ATOM 667 O O . CYS A 1 82 ? 14.764 -4.524 -21.116 1.00 96.69 82 CYS A O 1
ATOM 669 N N . LYS A 1 83 ? 12.644 -5.241 -21.314 1.00 96.25 83 LYS A N 1
ATOM 670 C CA . LYS A 1 83 ? 12.430 -4.674 -22.655 1.00 96.25 83 LYS A CA 1
ATOM 671 C C . LYS A 1 83 ? 12.656 -3.160 -22.698 1.00 96.25 83 LYS A C 1
ATOM 673 O O . LYS A 1 83 ? 13.321 -2.692 -23.618 1.00 96.25 83 LYS A O 1
ATOM 678 N N . ILE A 1 84 ? 12.132 -2.413 -21.723 1.00 96.56 84 ILE A N 1
ATOM 679 C CA . ILE A 1 84 ? 12.312 -0.952 -21.615 1.00 96.56 84 ILE A CA 1
ATOM 680 C C . ILE A 1 84 ? 13.789 -0.592 -21.408 1.00 96.56 84 ILE A C 1
ATOM 682 O O . ILE A 1 84 ? 14.253 0.444 -21.875 1.00 96.56 84 ILE A O 1
ATOM 686 N N . ARG A 1 85 ? 14.542 -1.456 -20.726 1.00 95.88 85 ARG A N 1
ATOM 687 C CA . ARG A 1 85 ? 15.949 -1.231 -20.390 1.00 95.88 85 ARG A CA 1
ATOM 688 C C . ARG A 1 85 ? 16.954 -1.750 -21.407 1.00 95.88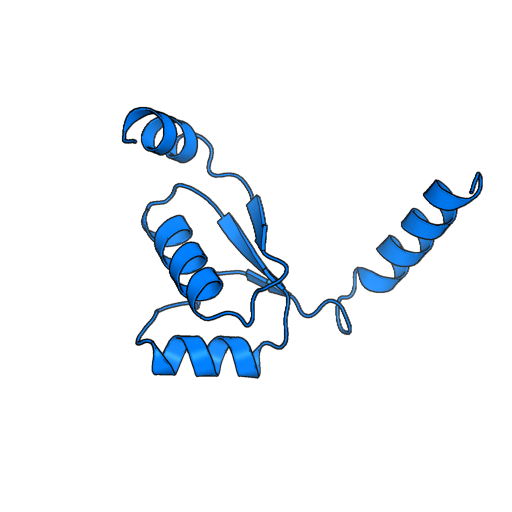 85 ARG A C 1
ATOM 690 O O . ARG A 1 85 ? 18.138 -1.581 -21.167 1.00 95.88 85 ARG A O 1
ATOM 697 N N . LYS A 1 86 ? 16.525 -2.309 -22.542 1.00 90.12 86 LYS A N 1
ATOM 698 C CA . LYS A 1 86 ? 17.433 -2.814 -23.592 1.00 90.12 86 LYS A CA 1
ATOM 699 C C . LYS A 1 86 ? 18.428 -1.776 -24.126 1.00 90.12 86 LYS A C 1
ATOM 701 O O . LYS A 1 86 ? 19.406 -2.153 -24.755 1.00 90.12 86 LYS A O 1
ATOM 706 N N . SER A 1 87 ? 18.153 -0.491 -23.916 1.00 83.75 87 SER A N 1
ATOM 707 C CA . SER A 1 87 ? 18.987 0.634 -24.352 1.00 83.75 87 SER A CA 1
ATOM 708 C C . SER A 1 87 ? 19.864 1.227 -23.235 1.00 83.75 87 SER A C 1
ATOM 710 O O . SER A 1 87 ? 20.422 2.303 -23.427 1.00 83.75 87 SER A O 1
ATOM 712 N N . LYS A 1 88 ? 19.940 0.579 -22.066 1.00 71.94 88 LYS A N 1
ATOM 713 C CA . LYS A 1 88 ? 20.852 0.903 -20.957 1.00 71.94 88 LYS A CA 1
ATOM 714 C C . LYS A 1 88 ? 21.881 -0.202 -20.800 1.00 71.94 88 LYS A C 1
ATOM 716 O O . LYS A 1 88 ? 23.021 0.152 -20.446 1.00 71.94 88 LYS A O 1
#

Nearest PDB structures (foldseek):
  6iox-assembly1_B  TM=9.558E-01  e=1.777E-05  Porphyromonas gingivalis ATCC 33277
  4e4r-assembly1_A-2  TM=9.042E-01  e=3.879E-05  Staphylococcus aureus subsp. aureus MRSA252
  1td9-assembly2_D  TM=9.404E-01  e=1.173E-04  Bacillus subtilis
  6zng-assembly1_D  TM=8.597E-01  e=3.635E-05  Bdellovibrio bacteriovorus HD100
  1vmi-assembly1_A-2  TM=8.990E-01  e=2.732E-04  Escherichia coli

Solvent-accessible surface area (backbone atoms only — not comparable to full-atom values): 5018 Å² total; per-residue (Å²): 118,67,69,60,50,57,56,28,46,76,62,48,46,76,43,80,40,74,61,26,72,38,70,71,48,44,52,50,41,43,51,32,43,74,69,41,36,28,44,42,30,32,26,39,59,63,69,61,34,52,50,53,30,54,79,66,74,48,82,55,88,91,48,50,72,42,39,68,93,77,37,93,56,40,67,64,51,52,54,51,51,52,63,75,44,73,87,111

Mean predicted aligned error: 3.36 Å